Protein AF-A0A416PA68-F1 (afdb_monomer_lite)

pLDDT: mean 94.31, std 2.3, range [87.19, 97.25]

Secondary structure (DSSP, 8-state):
-EE-HHHHHHHHHTT--HHHHHHHHT--HHHHHHHHTT----HHHHHHHHHHHT--HHHH-EE--HHHHHHHHHHHHHHHHHHHHHHHHHHT-

Structure (mmCIF, N/CA/C/O backbone):
data_AF-A0A416PA68-F1
#
_entry.id   AF-A0A416PA68-F1
#
loop_
_atom_site.group_PDB
_atom_site.id
_atom_site.type_symbol
_atom_site.label_atom_id
_atom_site.label_alt_id
_atom_site.label_comp_id
_atom_site.label_asym_id
_atom_site.label_entity_id
_atom_site.label_seq_id
_atom_site.pdbx_PDB_ins_code
_atom_site.Cartn_x
_atom_site.Cartn_y
_atom_site.Cartn_z
_atom_site.occupancy
_atom_site.B_iso_or_equiv
_atom_site.auth_seq_id
_atom_site.auth_comp_id
_atom_site.auth_asym_id
_atom_site.auth_atom_id
_atom_site.pdbx_PDB_model_num
ATOM 1 N N . MET A 1 1 ? 2.864 -7.507 -11.850 1.00 92.62 1 MET A N 1
ATOM 2 C CA . MET A 1 1 ? 2.682 -7.944 -10.448 1.00 92.62 1 MET A CA 1
ATOM 3 C C . MET A 1 1 ? 1.412 -7.370 -9.821 1.00 92.62 1 MET A C 1
ATOM 5 O O . MET A 1 1 ? 0.853 -6.423 -10.356 1.00 92.62 1 MET A O 1
ATOM 9 N N . ILE A 1 2 ? 0.947 -7.944 -8.701 1.00 95.50 2 ILE A N 1
ATOM 10 C CA . ILE A 1 2 ? -0.179 -7.394 -7.923 1.00 95.50 2 ILE A CA 1
ATOM 11 C C . ILE A 1 2 ? 0.336 -6.332 -6.950 1.00 95.50 2 ILE A C 1
ATOM 13 O O . ILE A 1 2 ? 1.298 -6.582 -6.222 1.00 95.50 2 ILE A O 1
ATOM 17 N N . VAL A 1 3 ? -0.327 -5.180 -6.926 1.00 95.69 3 VAL A N 1
ATOM 18 C CA . VAL A 1 3 ? -0.060 -4.065 -6.012 1.00 95.69 3 VAL A CA 1
ATOM 19 C C . VAL A 1 3 ? -1.293 -3.735 -5.168 1.00 95.69 3 VAL A C 1
ATOM 21 O O . VAL A 1 3 ? -2.427 -4.037 -5.548 1.00 95.69 3 VAL A O 1
ATOM 24 N N . TYR A 1 4 ? -1.064 -3.116 -4.009 1.00 96.56 4 TYR A N 1
ATOM 25 C CA . TYR A 1 4 ? -2.089 -2.784 -3.011 1.00 96.56 4 TYR A CA 1
ATOM 26 C C . TYR A 1 4 ? -2.183 -1.279 -2.740 1.00 96.56 4 TYR A C 1
ATOM 28 O O . TYR A 1 4 ? -2.692 -0.860 -1.699 1.00 96.56 4 TYR A O 1
ATOM 36 N N . ASP A 1 5 ? -1.716 -0.445 -3.668 1.00 94.81 5 ASP A N 1
ATOM 37 C CA . ASP A 1 5 ? -1.815 1.012 -3.534 1.00 94.81 5 ASP A CA 1
ATOM 38 C C . ASP A 1 5 ? -3.284 1.456 -3.424 1.00 94.81 5 ASP A C 1
ATOM 40 O O . ASP A 1 5 ? -3.614 2.343 -2.634 1.00 94.81 5 ASP A O 1
ATOM 44 N N . LYS A 1 6 ? -4.197 0.752 -4.111 1.00 96.44 6 LYS A N 1
ATOM 45 C CA . LYS A 1 6 ? -5.649 0.939 -3.975 1.00 96.44 6 LYS A CA 1
ATOM 46 C C . LYS A 1 6 ? -6.157 0.691 -2.556 1.00 96.44 6 LYS A C 1
ATOM 48 O O . LYS A 1 6 ? -6.953 1.487 -2.068 1.00 96.44 6 LYS A O 1
ATOM 53 N N . LEU A 1 7 ? -5.667 -0.340 -1.861 1.00 96.50 7 LEU A N 1
ATOM 54 C CA . LEU A 1 7 ? -6.010 -0.578 -0.455 1.00 96.50 7 LEU A CA 1
ATOM 55 C C . LEU A 1 7 ? -5.588 0.605 0.422 1.00 96.50 7 LEU A C 1
ATOM 57 O O . LEU A 1 7 ? -6.376 1.080 1.235 1.00 96.50 7 LEU A O 1
ATOM 61 N N . ASN A 1 8 ? -4.363 1.106 0.245 1.00 95.06 8 ASN A N 1
ATOM 62 C CA . ASN A 1 8 ? -3.887 2.263 1.000 1.00 95.06 8 ASN A CA 1
ATOM 63 C C . ASN A 1 8 ? -4.748 3.509 0.724 1.00 95.06 8 ASN A C 1
ATOM 65 O O . ASN A 1 8 ? -5.178 4.179 1.661 1.00 95.06 8 ASN A O 1
ATOM 69 N N . ASN A 1 9 ? -5.062 3.776 -0.545 1.00 95.81 9 ASN A N 1
ATOM 70 C CA . ASN A 1 9 ? -5.910 4.901 -0.944 1.00 95.81 9 ASN A CA 1
ATOM 71 C C . ASN A 1 9 ? -7.334 4.770 -0.383 1.00 95.81 9 ASN A C 1
ATOM 73 O O . ASN A 1 9 ? -7.897 5.748 0.111 1.00 95.81 9 ASN A O 1
ATOM 77 N N . TYR A 1 10 ? -7.897 3.559 -0.397 1.00 96.69 10 TYR A N 1
ATOM 78 C CA . TYR A 1 10 ? -9.199 3.270 0.195 1.00 96.69 10 TYR A CA 1
ATOM 79 C C . TYR A 1 10 ? -9.211 3.594 1.690 1.00 96.69 10 TYR A C 1
ATOM 81 O O . TYR A 1 10 ? -10.065 4.359 2.139 1.00 96.69 10 TYR A O 1
ATOM 89 N N . LEU A 1 11 ? -8.235 3.083 2.449 1.00 95.62 11 LEU A N 1
ATOM 90 C CA . LEU A 1 11 ? -8.121 3.359 3.882 1.00 95.62 11 LEU A CA 1
ATOM 91 C C . LEU A 1 11 ? -8.021 4.868 4.145 1.00 95.62 11 LEU A C 1
ATOM 93 O O . LEU A 1 11 ? -8.799 5.399 4.936 1.00 95.62 11 LEU A O 1
ATOM 97 N N . GLN A 1 12 ? -7.154 5.577 3.417 1.00 95.75 12 GLN A N 1
ATOM 98 C CA . GLN A 1 12 ? -6.991 7.026 3.563 1.00 95.75 12 GLN A CA 1
ATOM 99 C C . GLN A 1 12 ? -8.282 7.798 3.262 1.00 95.75 12 GLN A C 1
ATOM 101 O O . GLN A 1 12 ? -8.640 8.698 4.021 1.00 95.75 12 GLN A O 1
ATOM 106 N N . SER A 1 13 ? -9.030 7.410 2.222 1.00 96.25 13 SER A N 1
ATOM 107 C CA . SER A 1 13 ? -10.324 8.027 1.884 1.00 96.25 13 SER A CA 1
ATOM 108 C C . SER A 1 13 ? -11.377 7.884 2.990 1.00 96.25 13 SER A C 1
ATOM 110 O O . SER A 1 13 ? -12.305 8.687 3.077 1.00 96.25 13 SER A O 1
ATOM 112 N N . LYS A 1 14 ? -11.229 6.872 3.852 1.00 94.88 14 LYS A N 1
ATOM 113 C CA . LYS A 1 14 ? -12.093 6.608 5.009 1.00 94.88 14 LYS A CA 1
ATOM 114 C C . LYS A 1 14 ? -11.505 7.130 6.323 1.00 94.88 14 LYS A C 1
ATOM 116 O O . LYS A 1 14 ? -12.085 6.890 7.376 1.00 94.88 14 LYS A O 1
ATOM 121 N N . GLY A 1 15 ? -10.365 7.826 6.279 1.00 95.62 15 GLY A N 1
ATOM 122 C CA . GLY A 1 15 ? -9.652 8.291 7.471 1.00 95.62 15 GLY A CA 1
ATOM 123 C C . GLY A 1 15 ? -9.021 7.163 8.295 1.00 95.62 15 GLY A C 1
ATOM 124 O O . GLY A 1 15 ? -8.697 7.369 9.462 1.00 95.62 15 GLY A O 1
ATOM 125 N N . LEU A 1 16 ? -8.851 5.981 7.701 1.00 95.06 16 LEU A N 1
ATOM 126 C CA . LEU A 1 16 ? -8.261 4.803 8.324 1.00 95.06 16 LEU A CA 1
ATOM 127 C C . LEU A 1 16 ? -6.785 4.666 7.951 1.00 95.06 16 LEU A C 1
ATOM 129 O O . LEU A 1 16 ? -6.325 5.084 6.886 1.00 95.06 16 LEU A O 1
ATOM 133 N N . LYS A 1 17 ? -6.039 4.007 8.828 1.00 94.44 17 LYS A N 1
ATOM 134 C CA . LYS A 1 17 ? -4.655 3.592 8.621 1.00 94.44 17 LYS A CA 1
ATOM 135 C C . LYS A 1 17 ? -4.572 2.069 8.608 1.00 94.44 17 LYS A C 1
ATOM 137 O O . LYS A 1 17 ? -5.442 1.361 9.107 1.00 94.44 17 LYS A O 1
ATOM 142 N N . PHE A 1 18 ? -3.454 1.545 8.114 1.00 93.19 18 PHE A N 1
ATOM 143 C CA . PHE A 1 18 ? -3.178 0.107 8.178 1.00 93.19 18 PHE A CA 1
ATOM 144 C C . PHE A 1 18 ? -3.198 -0.459 9.603 1.00 93.19 18 PHE A C 1
ATOM 146 O O . PHE A 1 18 ? -3.529 -1.627 9.773 1.00 93.19 18 PHE A O 1
ATOM 153 N N . ILE A 1 19 ? -2.871 0.347 10.620 1.00 93.56 19 ILE A N 1
ATOM 154 C CA . ILE A 1 19 ? -2.963 -0.083 12.021 1.00 93.56 19 ILE A CA 1
ATOM 155 C C . ILE A 1 19 ? -4.418 -0.304 12.457 1.00 93.56 19 ILE A C 1
ATOM 157 O O . ILE A 1 19 ? -4.691 -1.230 13.213 1.00 93.56 19 ILE A O 1
ATOM 161 N N . ASP A 1 20 ? -5.360 0.474 11.924 1.00 93.88 20 ASP A N 1
ATOM 162 C CA . ASP A 1 20 ? -6.786 0.313 12.218 1.00 93.88 20 ASP A CA 1
ATOM 163 C C . ASP A 1 20 ? -7.320 -0.961 11.562 1.00 93.88 20 ASP A C 1
ATOM 165 O O . ASP A 1 20 ? -8.036 -1.732 12.195 1.00 93.88 20 ASP A O 1
ATOM 169 N N . LEU A 1 21 ? -6.887 -1.240 10.325 1.00 92.50 21 LEU A N 1
ATOM 170 C CA . LEU A 1 21 ? -7.146 -2.520 9.665 1.00 92.50 21 LEU A CA 1
ATOM 171 C C . LEU A 1 21 ? -6.540 -3.680 10.469 1.00 92.50 21 LEU A C 1
ATOM 173 O O . LEU A 1 21 ? -7.213 -4.670 10.728 1.00 92.50 21 LEU A O 1
ATOM 177 N N . GLN A 1 22 ? -5.286 -3.549 10.908 1.00 93.75 22 GLN A N 1
ATOM 178 C CA . GLN A 1 22 ? -4.606 -4.567 11.708 1.00 93.75 22 GLN A CA 1
ATOM 179 C C . GLN A 1 22 ? -5.398 -4.911 12.973 1.00 93.75 22 GLN A C 1
ATOM 181 O O . GLN A 1 22 ? -5.623 -6.088 13.251 1.00 93.75 22 GLN A O 1
ATOM 186 N N . ASN A 1 23 ? -5.835 -3.888 13.707 1.00 93.62 23 ASN A N 1
ATOM 187 C CA . ASN A 1 23 ? -6.586 -4.044 14.947 1.00 93.62 23 ASN A CA 1
ATOM 188 C C . ASN A 1 23 ? -8.007 -4.573 14.699 1.00 93.62 23 ASN A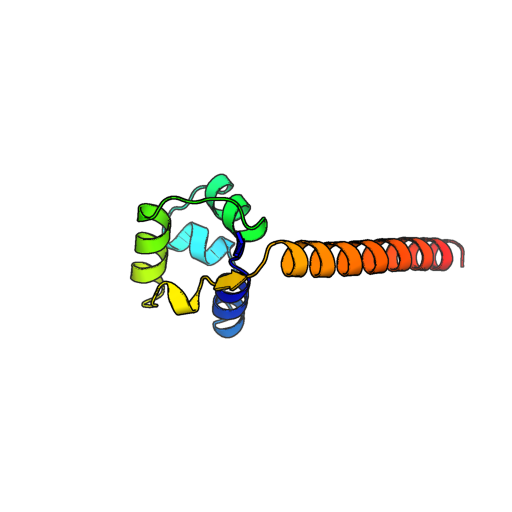 C 1
ATOM 190 O O . ASN A 1 23 ? -8.488 -5.384 15.483 1.00 93.62 23 ASN A O 1
ATOM 194 N N . GLY A 1 24 ? -8.656 -4.160 13.606 1.00 91.94 24 GLY A N 1
ATOM 195 C CA . GLY A 1 24 ? -10.030 -4.546 13.276 1.00 91.94 24 GLY A CA 1
ATOM 196 C C . GLY A 1 24 ? -10.205 -6.016 12.890 1.00 91.94 24 GLY A C 1
ATOM 197 O O . GLY A 1 24 ? -11.214 -6.621 13.240 1.00 91.94 24 GLY A O 1
ATOM 198 N N . ILE A 1 25 ? -9.214 -6.612 12.216 1.00 92.50 25 ILE A N 1
ATOM 199 C CA . ILE A 1 25 ? -9.258 -8.022 11.772 1.00 92.50 25 ILE A CA 1
ATOM 200 C C . ILE A 1 25 ? -8.188 -8.917 12.405 1.00 92.50 25 ILE A C 1
ATOM 202 O O . ILE A 1 25 ? -8.039 -10.079 12.020 1.00 92.50 25 ILE A O 1
ATOM 206 N N . GLY A 1 26 ? -7.431 -8.398 13.374 1.00 91.19 26 GLY A N 1
ATOM 207 C CA . GLY A 1 26 ? -6.405 -9.156 14.092 1.00 91.19 26 GLY A CA 1
ATOM 208 C C . GLY A 1 26 ? -5.270 -9.657 13.193 1.00 91.19 26 GLY A C 1
ATOM 209 O O . GLY A 1 26 ? -4.742 -10.750 13.411 1.00 91.19 26 GLY A O 1
ATOM 210 N N . LEU A 1 27 ? -4.904 -8.900 12.153 1.00 90.81 27 LEU A N 1
ATOM 211 C CA . LEU A 1 27 ? -3.775 -9.270 11.298 1.00 90.81 27 LEU A CA 1
ATOM 212 C C . LEU A 1 27 ? -2.451 -9.097 12.040 1.00 90.81 27 LEU A C 1
ATOM 214 O O . LEU A 1 27 ? -2.276 -8.191 12.849 1.00 90.81 27 LEU A O 1
ATOM 218 N N . SER A 1 28 ? -1.472 -9.945 11.725 1.00 91.50 28 SER A N 1
ATOM 219 C CA . SER A 1 28 ? -0.124 -9.737 12.244 1.00 91.50 28 SER A CA 1
ATOM 220 C C . SER A 1 28 ? 0.557 -8.562 11.524 1.00 91.50 28 SER A C 1
ATOM 222 O O . SER A 1 28 ? 0.312 -8.345 10.330 1.00 91.50 28 SER A O 1
ATOM 224 N N . PRO A 1 29 ? 1.486 -7.851 12.189 1.00 92.44 29 PRO A N 1
ATOM 225 C CA . PRO A 1 29 ? 2.282 -6.800 11.551 1.00 92.44 29 PRO A CA 1
ATOM 226 C C . PRO A 1 29 ? 3.005 -7.282 10.285 1.00 92.44 29 PRO A C 1
ATOM 228 O O . PRO A 1 29 ? 3.156 -6.542 9.316 1.00 92.44 29 PRO A O 1
ATOM 231 N N . THR A 1 30 ? 3.401 -8.559 10.251 1.00 93.62 30 THR A N 1
ATOM 232 C CA . THR A 1 30 ? 4.037 -9.195 9.090 1.00 93.62 30 THR A CA 1
ATOM 233 C C . THR A 1 30 ? 3.127 -9.212 7.867 1.00 93.62 30 THR A C 1
ATOM 235 O O . THR A 1 30 ? 3.602 -9.032 6.747 1.00 93.62 30 THR A O 1
ATOM 238 N N . ILE A 1 31 ? 1.825 -9.434 8.056 1.00 92.62 31 ILE A N 1
ATOM 239 C CA . ILE A 1 31 ? 0.858 -9.412 6.960 1.00 92.62 31 ILE A CA 1
ATOM 240 C C . ILE A 1 31 ? 0.657 -7.978 6.459 1.00 92.62 31 ILE A C 1
ATOM 242 O O . ILE A 1 31 ? 0.704 -7.751 5.253 1.00 92.62 31 ILE A O 1
ATOM 246 N N . ILE A 1 32 ? 0.544 -7.001 7.360 1.00 93.94 32 ILE A N 1
ATOM 247 C CA . ILE A 1 32 ? 0.463 -5.580 6.989 1.00 93.94 32 ILE A CA 1
ATOM 248 C C . ILE A 1 32 ? 1.684 -5.144 6.169 1.00 93.94 32 ILE A C 1
ATOM 250 O O . ILE A 1 32 ? 1.542 -4.530 5.111 1.00 93.94 32 ILE A O 1
ATOM 254 N N . ALA A 1 33 ? 2.884 -5.544 6.592 1.00 94.38 33 ALA A N 1
ATOM 255 C CA . ALA A 1 33 ? 4.118 -5.239 5.877 1.00 94.38 33 ALA A CA 1
ATOM 256 C C . ALA A 1 33 ? 4.157 -5.833 4.457 1.00 94.38 33 ALA A C 1
ATOM 258 O O . ALA A 1 33 ? 4.845 -5.291 3.591 1.00 94.38 33 ALA A O 1
ATOM 259 N N . LYS A 1 34 ? 3.437 -6.934 4.190 1.00 94.69 34 LYS A N 1
ATOM 260 C CA . LYS A 1 34 ? 3.318 -7.484 2.832 1.00 94.69 34 LYS A CA 1
ATOM 261 C C . LYS A 1 34 ? 2.505 -6.566 1.927 1.00 94.69 34 LYS A C 1
ATOM 263 O O . LYS A 1 34 ? 2.941 -6.328 0.805 1.00 94.69 34 LYS A O 1
ATOM 268 N N . PHE A 1 35 ? 1.395 -6.020 2.421 1.00 94.50 35 PHE A N 1
ATOM 269 C CA . PHE A 1 35 ? 0.570 -5.075 1.666 1.00 94.50 35 PHE A CA 1
ATOM 270 C C . PHE A 1 35 ? 1.339 -3.799 1.333 1.00 94.50 35 PHE A C 1
ATOM 272 O O . PHE A 1 35 ? 1.392 -3.397 0.179 1.00 94.50 35 PHE A O 1
ATOM 279 N N . GLN A 1 36 ? 2.046 -3.234 2.313 1.00 92.44 36 GLN A N 1
ATOM 280 C CA . GLN A 1 36 ? 2.857 -2.025 2.122 1.00 92.44 36 GLN A CA 1
ATOM 281 C C . GLN A 1 36 ? 4.022 -2.203 1.135 1.00 92.44 36 GLN A C 1
ATOM 283 O O . GLN A 1 36 ? 4.538 -1.223 0.608 1.00 92.44 36 GLN A O 1
ATOM 288 N N . LYS A 1 37 ? 4.479 -3.442 0.923 1.00 92.31 37 LYS A N 1
ATOM 289 C CA . LYS A 1 37 ? 5.622 -3.775 0.059 1.00 92.31 37 LYS A CA 1
ATOM 290 C C . LYS A 1 37 ? 5.215 -4.523 -1.211 1.00 92.31 37 LYS A C 1
ATOM 292 O O . LYS A 1 37 ? 6.087 -5.101 -1.855 1.00 92.31 37 LYS A O 1
ATOM 297 N N . ASN A 1 38 ? 3.920 -4.578 -1.532 1.00 93.88 38 ASN A N 1
ATOM 298 C CA . ASN A 1 38 ? 3.395 -5.294 -2.699 1.00 93.88 38 ASN A CA 1
ATOM 299 C C . ASN A 1 38 ? 3.890 -6.752 -2.795 1.00 93.88 38 ASN A C 1
ATOM 301 O O . ASN A 1 38 ? 4.275 -7.248 -3.850 1.00 93.88 38 ASN A O 1
ATOM 305 N N . ARG A 1 39 ? 3.914 -7.450 -1.652 1.00 93.31 39 ARG A N 1
ATOM 306 C CA . ARG A 1 39 ? 4.327 -8.858 -1.542 1.00 93.31 39 ARG A CA 1
ATOM 307 C C . ARG A 1 39 ? 3.116 -9.782 -1.626 1.00 93.31 39 ARG A C 1
ATOM 309 O O . ARG A 1 39 ? 2.007 -9.425 -1.235 1.00 93.31 39 ARG A O 1
ATOM 316 N N . ASN A 1 40 ? 3.355 -11.023 -2.039 1.00 90.00 40 ASN A N 1
ATOM 317 C CA . ASN A 1 40 ? 2.313 -12.040 -2.128 1.00 90.00 40 ASN A CA 1
ATOM 318 C C . ASN A 1 40 ? 1.657 -12.293 -0.760 1.00 90.00 40 ASN A C 1
ATOM 320 O O . ASN A 1 40 ? 2.332 -12.572 0.242 1.00 90.00 40 ASN A O 1
ATOM 324 N N . CYS A 1 41 ? 0.329 -12.253 -0.745 1.00 91.19 41 CYS A N 1
ATOM 325 C CA . CYS A 1 41 ? -0.506 -12.689 0.364 1.00 91.19 41 CYS A CA 1
ATOM 326 C C . CYS A 1 41 ? -1.422 -13.831 -0.100 1.00 91.19 41 CYS A C 1
ATOM 328 O O . CYS A 1 41 ? -1.541 -14.091 -1.297 1.00 91.19 41 CYS A O 1
ATOM 330 N N . ASN A 1 42 ? -2.007 -14.562 0.849 1.00 92.62 42 ASN A N 1
ATOM 331 C CA . ASN A 1 42 ? -2.962 -15.614 0.517 1.00 92.62 42 ASN A CA 1
ATOM 332 C C . ASN A 1 42 ? -4.369 -15.027 0.334 1.00 92.62 42 ASN A C 1
ATOM 334 O O . ASN A 1 42 ? -4.691 -13.955 0.852 1.00 92.62 42 ASN A O 1
ATOM 338 N N . THR A 1 43 ? -5.209 -15.760 -0.388 1.00 94.88 43 THR A N 1
ATOM 339 C CA . THR A 1 43 ? -6.597 -15.375 -0.661 1.00 94.88 43 THR A CA 1
ATOM 340 C C . THR A 1 43 ? -7.430 -15.254 0.610 1.00 94.88 43 THR A C 1
ATOM 342 O O . THR A 1 43 ? -8.275 -14.373 0.678 1.00 94.88 43 THR A O 1
ATOM 345 N N . ASP A 1 44 ? -7.147 -16.042 1.649 1.00 94.81 44 ASP A N 1
ATOM 346 C CA . ASP A 1 44 ? -7.855 -15.951 2.934 1.00 94.81 44 ASP A CA 1
ATOM 347 C C . ASP A 1 44 ? -7.659 -14.589 3.609 1.00 94.81 44 ASP A C 1
ATOM 349 O O . ASP A 1 44 ? -8.589 -14.038 4.195 1.00 94.81 44 ASP A O 1
ATOM 353 N N . THR A 1 45 ? -6.453 -14.018 3.523 1.00 94.56 45 THR A N 1
ATOM 354 C CA . THR A 1 45 ? -6.186 -12.674 4.055 1.00 94.56 45 THR A CA 1
ATOM 355 C C . THR A 1 45 ? -6.953 -11.625 3.257 1.00 94.56 45 THR A C 1
ATOM 357 O O . THR A 1 45 ? -7.536 -10.722 3.852 1.00 94.56 45 THR A O 1
ATOM 360 N N . ILE A 1 46 ? 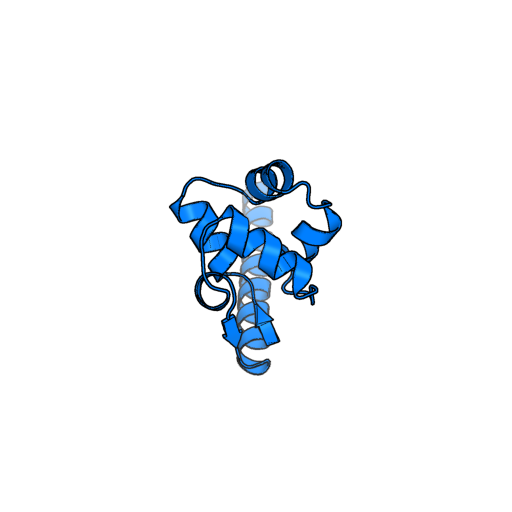-6.980 -11.754 1.927 1.00 95.94 46 ILE A N 1
ATOM 361 C CA . ILE A 1 46 ? -7.766 -10.863 1.066 1.00 95.94 46 ILE A CA 1
ATOM 362 C C . ILE A 1 46 ? -9.248 -10.956 1.412 1.00 95.94 46 ILE A C 1
ATOM 364 O O . ILE A 1 46 ? -9.874 -9.922 1.614 1.00 95.94 46 ILE A O 1
ATOM 368 N N . ASN A 1 47 ? -9.786 -12.168 1.567 1.00 96.50 47 ASN A N 1
ATOM 369 C CA . ASN A 1 47 ? -11.184 -12.375 1.927 1.00 96.50 47 ASN A CA 1
ATOM 370 C C . ASN A 1 47 ? -11.536 -11.688 3.254 1.00 96.50 47 ASN A C 1
ATOM 372 O O . ASN A 1 47 ? -12.504 -10.942 3.306 1.00 96.50 47 ASN A O 1
ATOM 376 N N . LYS A 1 48 ? -10.703 -11.837 4.294 1.00 95.81 48 LYS A N 1
ATOM 377 C CA . LYS A 1 48 ? -10.914 -11.154 5.585 1.00 95.81 48 LYS A CA 1
ATOM 378 C C . LYS A 1 48 ? -10.951 -9.631 5.456 1.00 95.81 48 LYS A C 1
ATOM 380 O O . LYS A 1 48 ? -11.742 -8.973 6.125 1.00 95.81 48 LYS A O 1
ATOM 385 N N . ILE A 1 49 ? -10.088 -9.062 4.615 1.00 95.62 49 ILE A N 1
ATOM 386 C CA . ILE A 1 49 ? -10.074 -7.617 4.357 1.00 95.62 49 ILE A CA 1
ATOM 387 C C . ILE A 1 49 ? -11.341 -7.202 3.603 1.00 95.62 49 ILE A C 1
ATOM 389 O O . ILE A 1 49 ? -11.967 -6.216 3.979 1.00 95.62 49 ILE A O 1
ATOM 393 N N . CYS A 1 50 ? -11.733 -7.961 2.578 1.00 96.94 50 CYS A N 1
ATOM 394 C CA . CYS A 1 50 ? -12.959 -7.737 1.816 1.00 96.94 50 CYS A CA 1
ATOM 395 C C . CYS A 1 50 ? -14.210 -7.796 2.701 1.00 96.94 50 CYS A C 1
ATOM 397 O O . CYS A 1 50 ? -15.053 -6.908 2.608 1.00 96.94 50 CYS A O 1
ATOM 399 N N . GLU A 1 51 ? -14.308 -8.787 3.590 1.00 97.12 51 GLU A N 1
ATOM 400 C CA . GLU A 1 51 ? -15.409 -8.933 4.549 1.00 97.12 51 GLU A CA 1
ATOM 401 C C . GLU A 1 51 ? -15.473 -7.758 5.524 1.00 97.12 51 GLU A C 1
ATOM 403 O O . GLU A 1 51 ? -16.545 -7.206 5.748 1.00 97.12 51 GLU A O 1
ATOM 408 N N . TYR A 1 52 ? -14.329 -7.343 6.071 1.00 96.25 52 TYR A N 1
ATOM 409 C CA . TYR A 1 52 ? -14.271 -6.261 7.052 1.00 96.25 52 TYR A CA 1
ATOM 410 C C . TYR A 1 52 ? -14.543 -4.881 6.453 1.00 96.25 52 TYR A C 1
ATOM 412 O O . TYR A 1 52 ? -15.216 -4.054 7.063 1.00 96.25 52 TYR A O 1
ATOM 420 N N . LEU A 1 53 ? -14.006 -4.611 5.262 1.00 95.75 53 LEU A N 1
ATOM 421 C CA . LEU A 1 53 ? -14.169 -3.322 4.590 1.00 95.75 53 LEU A CA 1
ATOM 422 C C . LEU A 1 53 ? -15.431 -3.255 3.719 1.00 95.75 53 LEU A C 1
ATOM 424 O O . LEU A 1 53 ? -15.761 -2.166 3.251 1.00 95.75 53 LEU A O 1
ATOM 428 N 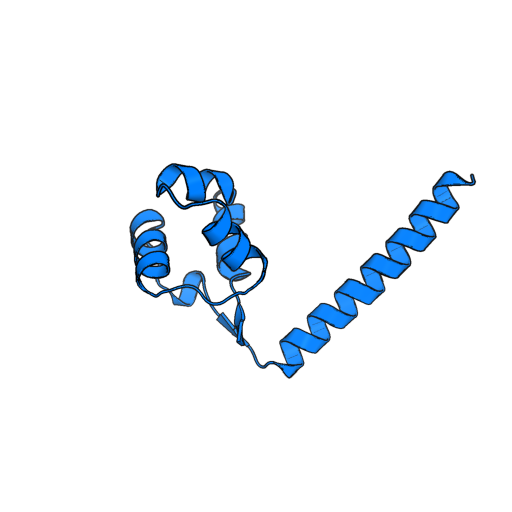N . HIS A 1 54 ? -16.112 -4.388 3.514 1.00 96.31 54 HIS A N 1
ATOM 429 C CA . HIS A 1 54 ? -17.235 -4.567 2.590 1.00 96.31 54 HIS A CA 1
ATOM 430 C C . HIS A 1 54 ? -16.911 -4.128 1.154 1.00 96.31 54 HIS A C 1
ATOM 432 O O . HIS A 1 54 ? -17.655 -3.369 0.537 1.00 96.31 54 HIS A O 1
ATOM 438 N N . VAL A 1 55 ? -15.788 -4.622 0.628 1.00 96.75 55 VAL A N 1
ATOM 439 C CA . VAL A 1 55 ? -15.261 -4.275 -0.705 1.00 96.75 55 VAL A CA 1
ATOM 440 C C . VAL A 1 55 ? -14.925 -5.511 -1.527 1.00 96.75 55 VAL A C 1
ATOM 442 O O . VAL A 1 55 ? -14.627 -6.579 -0.992 1.00 96.75 55 VAL A O 1
ATOM 445 N N . GLN A 1 56 ? -14.904 -5.348 -2.844 1.00 97.25 56 GLN A N 1
ATOM 446 C CA . GLN A 1 56 ? -14.415 -6.351 -3.778 1.00 97.25 56 GLN A CA 1
ATOM 447 C C . GLN A 1 56 ? -12.882 -6.334 -3.886 1.00 97.25 56 GLN A C 1
ATOM 449 O O . GLN A 1 56 ? -12.254 -5.281 -3.750 1.00 97.25 56 GLN A O 1
ATOM 454 N N . PRO A 1 57 ? -12.251 -7.474 -4.228 1.00 96.56 57 PRO A N 1
ATOM 455 C CA . PRO A 1 57 ? -10.813 -7.553 -4.490 1.00 96.56 57 PRO A CA 1
ATOM 456 C C . PRO A 1 57 ? -10.298 -6.495 -5.479 1.00 96.56 57 PRO A C 1
ATOM 458 O O . PRO A 1 57 ? -9.236 -5.920 -5.264 1.00 96.56 57 PRO A O 1
ATOM 461 N N . SER A 1 58 ? -11.063 -6.192 -6.532 1.00 96.31 58 SER A N 1
ATOM 462 C CA . SER A 1 58 ? -10.707 -5.195 -7.555 1.00 96.31 58 SER A CA 1
ATOM 463 C C . SER A 1 58 ? -10.665 -3.753 -7.042 1.00 96.31 58 SER A C 1
ATOM 465 O O . SER A 1 58 ? -10.075 -2.889 -7.688 1.00 96.31 58 SER A O 1
ATOM 467 N N . GLU A 1 59 ? -11.305 -3.473 -5.905 1.00 97.12 59 GLU A N 1
ATOM 468 C CA . GLU A 1 59 ? -11.323 -2.142 -5.291 1.00 97.12 59 GLU A CA 1
ATOM 469 C C . GLU A 1 59 ? -10.082 -1.886 -4.429 1.00 97.12 59 GLU A C 1
ATOM 471 O O . GLU A 1 59 ? -9.747 -0.735 -4.164 1.00 97.12 59 GLU A O 1
ATOM 476 N N . ILE A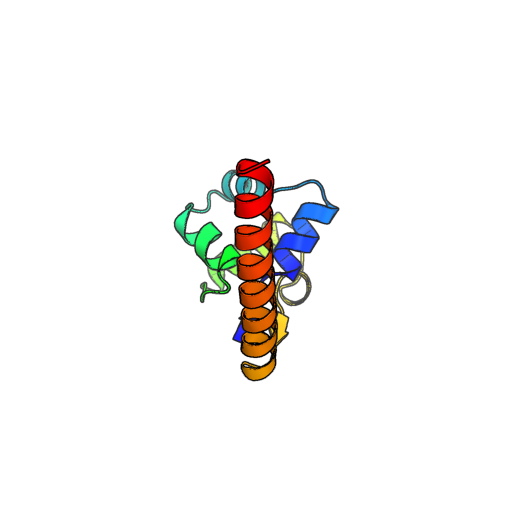 1 60 ? -9.378 -2.943 -4.011 1.00 96.44 60 ILE A N 1
ATOM 477 C CA . ILE A 1 60 ? -8.224 -2.860 -3.101 1.00 96.44 60 ILE A CA 1
ATOM 478 C C . ILE A 1 60 ? -6.926 -3.419 -3.695 1.00 96.44 60 ILE A C 1
ATOM 480 O O . ILE A 1 60 ? -5.846 -3.152 -3.166 1.00 96.44 60 ILE A O 1
ATOM 484 N N . MET A 1 61 ? -7.015 -4.169 -4.793 1.00 96.31 61 MET A N 1
ATOM 485 C CA . MET A 1 61 ? -5.881 -4.734 -5.516 1.00 96.31 61 MET A CA 1
ATOM 486 C C . MET A 1 61 ? -5.915 -4.341 -6.983 1.00 96.31 61 MET A C 1
ATOM 488 O O . MET A 1 61 ? -6.972 -4.159 -7.588 1.00 96.31 61 MET A O 1
ATOM 492 N N . GLU A 1 62 ? -4.733 -4.284 -7.574 1.00 96.31 62 GLU A N 1
ATOM 493 C CA . GLU A 1 62 ? -4.565 -4.051 -8.996 1.00 96.31 62 GLU A CA 1
ATOM 494 C C . GLU A 1 62 ? -3.413 -4.886 -9.532 1.00 96.31 62 GLU A C 1
ATOM 496 O O . GLU A 1 62 ? -2.418 -5.113 -8.845 1.00 96.31 62 GLU A O 1
ATOM 501 N N . TRP A 1 63 ? -3.559 -5.358 -10.765 1.00 96.50 63 TRP A N 1
ATOM 502 C CA . TRP A 1 63 ? -2.440 -5.899 -11.513 1.00 96.50 63 TRP A CA 1
ATOM 503 C C . TRP A 1 63 ? -1.854 -4.797 -12.387 1.00 96.50 63 TRP A C 1
ATOM 505 O O . TRP A 1 63 ? -2.597 -4.146 -13.119 1.00 96.50 63 TRP A O 1
ATOM 515 N N . ILE A 1 64 ? -0.532 -4.644 -12.345 1.00 95.19 64 ILE A N 1
ATOM 516 C CA . ILE A 1 64 ? 0.215 -3.783 -13.266 1.00 95.19 64 ILE A CA 1
ATOM 517 C C . ILE A 1 64 ? 1.377 -4.561 -13.902 1.00 95.19 64 ILE A C 1
ATOM 519 O O . ILE A 1 64 ? 1.890 -5.496 -13.274 1.00 95.19 64 ILE A O 1
ATOM 523 N N . PRO A 1 65 ? 1.826 -4.212 -15.119 1.00 97.12 65 PRO A N 1
ATOM 524 C CA . PRO A 1 65 ? 3.034 -4.774 -15.718 1.00 97.12 65 PRO A CA 1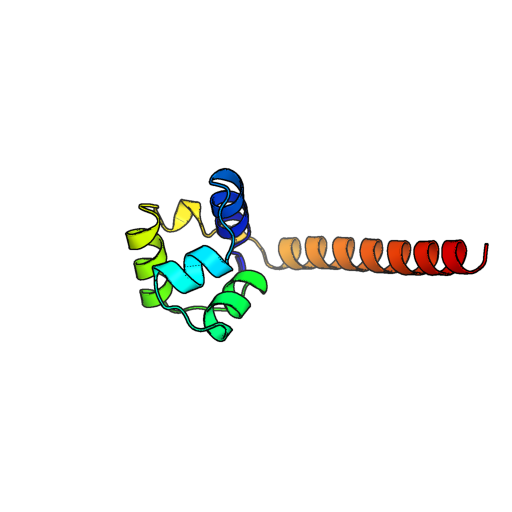
ATOM 525 C C . PRO A 1 65 ? 4.280 -4.555 -14.847 1.00 97.12 65 PRO A C 1
ATOM 527 O O . PRO A 1 65 ? 4.432 -3.521 -14.198 1.00 97.12 65 PRO A O 1
ATOM 530 N N . ASP A 1 66 ? 5.209 -5.514 -14.855 1.00 94.00 66 ASP A N 1
ATOM 531 C CA . ASP A 1 66 ? 6.433 -5.415 -14.044 1.00 94.00 66 ASP A CA 1
ATOM 532 C C . ASP A 1 66 ? 7.346 -4.266 -14.508 1.00 94.00 66 ASP A C 1
ATOM 534 O O . ASP A 1 66 ? 8.000 -3.629 -13.685 1.00 94.00 66 ASP A O 1
ATOM 538 N N . GLU A 1 67 ? 7.344 -3.948 -15.807 1.00 94.62 67 GLU A N 1
ATOM 539 C CA . GLU A 1 67 ? 8.057 -2.791 -16.369 1.00 94.62 67 GLU A CA 1
ATOM 540 C C . GLU A 1 67 ? 7.533 -1.465 -15.804 1.00 94.62 67 GLU A C 1
ATOM 542 O O . GLU A 1 67 ? 8.315 -0.583 -15.448 1.00 94.62 67 GLU A O 1
ATOM 547 N N . GLU A 1 68 ? 6.210 -1.340 -15.668 1.00 93.56 68 GLU A N 1
ATOM 548 C CA . GLU A 1 68 ? 5.564 -0.153 -15.106 1.00 93.56 68 GLU A CA 1
ATOM 549 C C . GLU A 1 68 ? 5.890 -0.006 -13.616 1.00 93.56 68 GLU A C 1
ATOM 551 O O . GLU A 1 68 ? 6.284 1.073 -13.168 1.00 93.56 68 GLU A O 1
ATOM 556 N N . TYR A 1 69 ? 5.836 -1.111 -12.865 1.00 91.81 69 TYR A N 1
ATOM 557 C CA . TYR A 1 69 ? 6.247 -1.124 -11.461 1.00 91.81 69 TYR A CA 1
ATOM 558 C C . TYR A 1 69 ? 7.719 -0.722 -11.285 1.00 91.81 69 TYR A C 1
ATOM 560 O O . TYR A 1 69 ? 8.051 0.108 -10.435 1.00 91.81 69 TYR A O 1
ATOM 568 N N . ALA A 1 70 ? 8.613 -1.294 -12.097 1.00 91.94 70 ALA A N 1
ATOM 569 C CA . ALA A 1 70 ? 10.041 -1.006 -12.042 1.00 91.94 70 ALA A CA 1
ATOM 570 C C . ALA A 1 70 ? 10.331 0.469 -12.351 1.00 91.94 70 ALA A C 1
ATOM 572 O O . ALA A 1 70 ? 11.111 1.105 -11.635 1.00 91.94 70 ALA A O 1
ATOM 573 N N . LYS A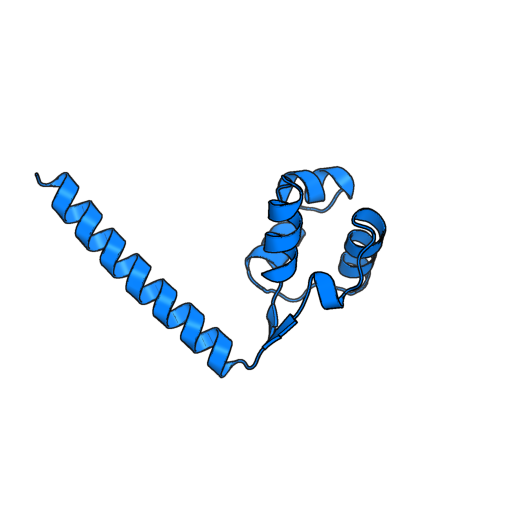 1 71 ? 9.664 1.027 -13.369 1.00 92.44 71 LYS A N 1
ATOM 574 C CA . LYS A 1 71 ? 9.776 2.440 -13.733 1.00 92.44 71 LYS A CA 1
ATOM 575 C C . LYS A 1 71 ? 9.350 3.344 -12.576 1.00 92.44 71 LYS A C 1
ATOM 577 O O . LYS A 1 71 ? 10.158 4.162 -12.134 1.00 92.44 71 LYS A O 1
ATOM 582 N N . ALA A 1 72 ? 8.155 3.138 -12.022 1.00 87.56 72 ALA A N 1
ATOM 583 C CA . ALA A 1 72 ? 7.643 3.940 -10.910 1.00 87.56 72 ALA A CA 1
ATOM 584 C C . ALA A 1 72 ? 8.568 3.886 -9.679 1.00 87.56 72 ALA A C 1
ATOM 586 O O . ALA A 1 72 ? 8.856 4.907 -9.051 1.00 87.56 72 ALA A O 1
ATOM 587 N N . ASN A 1 73 ? 9.098 2.703 -9.355 1.00 88.19 73 ASN A N 1
ATOM 588 C CA . ASN A 1 73 ? 10.033 2.549 -8.243 1.00 88.19 73 ASN A CA 1
ATOM 589 C C . ASN A 1 73 ? 11.383 3.245 -8.509 1.00 88.19 73 ASN A C 1
ATOM 591 O O . ASN A 1 73 ? 11.961 3.824 -7.591 1.00 88.19 73 ASN A O 1
ATOM 595 N N . SER A 1 74 ? 11.881 3.223 -9.750 1.00 90.06 74 SER A N 1
ATOM 596 C CA . SER A 1 74 ? 13.124 3.916 -10.121 1.00 90.06 74 SER A CA 1
ATOM 597 C C . SER A 1 74 ? 12.998 5.440 -10.031 1.00 90.06 74 SER A C 1
ATOM 599 O O . SER A 1 74 ? 13.892 6.098 -9.498 1.00 90.06 74 SER A O 1
ATOM 601 N N . GLU A 1 75 ? 11.863 5.994 -10.465 1.00 91.50 75 GLU A N 1
ATOM 602 C CA . GLU A 1 75 ? 11.562 7.425 -10.369 1.00 91.50 75 GLU A CA 1
ATOM 603 C C . GLU A 1 75 ? 11.474 7.861 -8.903 1.00 91.50 75 GLU A C 1
ATOM 605 O O . GLU A 1 75 ? 12.092 8.850 -8.507 1.00 91.50 75 GLU A O 1
ATOM 610 N N . LYS A 1 76 ? 10.788 7.070 -8.068 1.00 89.88 76 LYS A N 1
ATOM 611 C CA . LYS A 1 76 ? 10.707 7.308 -6.624 1.00 89.88 76 LYS A CA 1
ATOM 612 C C . LYS A 1 76 ? 12.090 7.328 -5.964 1.00 89.88 76 LYS A C 1
ATOM 614 O O . LYS A 1 76 ? 12.386 8.257 -5.219 1.00 89.88 76 LYS A O 1
ATOM 619 N N . LEU A 1 77 ? 12.946 6.349 -6.265 1.00 90.62 77 LEU A N 1
ATOM 620 C CA . LEU A 1 77 ? 14.312 6.283 -5.728 1.00 90.62 77 LEU A CA 1
ATOM 621 C C . LEU A 1 77 ? 15.162 7.490 -6.149 1.00 90.62 77 LEU A C 1
ATOM 623 O O . LEU A 1 77 ? 15.915 8.027 -5.337 1.00 90.62 77 LEU A O 1
ATOM 627 N N . ALA A 1 78 ? 15.028 7.942 -7.399 1.00 94.38 78 ALA A N 1
ATOM 628 C CA . ALA A 1 78 ? 15.730 9.127 -7.884 1.00 94.38 78 ALA A CA 1
ATOM 629 C C . ALA A 1 78 ? 15.289 10.398 -7.135 1.00 94.38 78 ALA A C 1
ATOM 631 O O . ALA A 1 78 ? 16.133 11.206 -6.745 1.00 94.38 78 ALA A O 1
ATOM 632 N N . ILE A 1 79 ? 13.985 10.553 -6.884 1.00 94.62 79 ILE A N 1
ATOM 633 C CA . ILE A 1 79 ? 13.435 11.674 -6.109 1.00 94.62 79 ILE A CA 1
ATOM 634 C C . ILE A 1 79 ? 13.920 11.620 -4.654 1.00 94.62 79 ILE A C 1
ATOM 636 O O . ILE A 1 79 ? 14.360 12.634 -4.116 1.00 94.62 79 ILE A O 1
ATOM 640 N N . GLU A 1 80 ? 13.891 10.449 -4.014 1.00 93.19 80 GLU A N 1
ATOM 641 C CA . GLU A 1 80 ? 14.370 10.275 -2.636 1.00 93.19 80 GLU A CA 1
ATOM 642 C C . GLU A 1 80 ? 15.859 10.633 -2.495 1.00 93.19 80 GLU A C 1
ATOM 644 O O . GLU A 1 80 ? 16.241 11.308 -1.535 1.00 93.19 80 GLU A O 1
ATOM 649 N N . ALA A 1 81 ? 16.692 10.266 -3.475 1.00 95.06 81 ALA A N 1
ATOM 650 C CA . ALA A 1 81 ? 18.102 10.651 -3.510 1.00 95.06 81 ALA A CA 1
ATOM 651 C C . ALA A 1 81 ? 18.290 12.176 -3.625 1.00 95.06 81 ALA A C 1
ATOM 653 O O . ALA A 1 81 ? 19.092 12.755 -2.889 1.00 95.06 81 ALA A O 1
ATOM 654 N N . GLN A 1 82 ? 17.515 12.839 -4.492 1.00 96.81 82 GLN A N 1
ATOM 655 C CA . GLN A 1 82 ? 17.542 14.302 -4.627 1.00 96.81 82 GLN A CA 1
ATOM 656 C C . GLN A 1 82 ? 17.100 15.005 -3.336 1.00 96.81 82 GLN A C 1
ATOM 658 O O . GLN A 1 82 ? 17.736 15.968 -2.904 1.00 96.81 82 GLN A O 1
ATOM 663 N N . ILE A 1 83 ? 16.042 14.513 -2.681 1.00 96.50 83 ILE A N 1
ATOM 664 C CA . ILE A 1 83 ? 15.574 15.049 -1.396 1.00 96.50 83 ILE A CA 1
ATOM 665 C C . ILE A 1 83 ? 16.670 14.920 -0.335 1.00 96.50 83 ILE A C 1
ATOM 667 O O . ILE A 1 83 ? 16.921 15.881 0.391 1.00 96.50 83 ILE A O 1
ATOM 671 N N . ALA A 1 84 ? 17.346 13.772 -0.252 1.00 96.38 84 ALA A N 1
ATOM 672 C CA . ALA A 1 84 ? 18.419 13.558 0.716 1.00 96.38 84 ALA A CA 1
ATOM 673 C C . ALA A 1 84 ? 19.585 14.546 0.525 1.00 96.38 84 ALA A C 1
ATOM 675 O O . ALA A 1 84 ? 20.086 15.105 1.504 1.00 96.38 84 ALA A O 1
ATOM 676 N N . GLU A 1 85 ? 19.981 14.818 -0.722 1.00 96.75 85 GLU A N 1
ATOM 677 C CA . GLU A 1 85 ? 21.018 15.807 -1.032 1.00 96.75 85 GLU A CA 1
ATOM 678 C C . GLU A 1 85 ? 20.598 17.228 -0.617 1.00 96.75 85 GLU A C 1
ATOM 680 O O . GLU A 1 85 ? 21.370 17.956 0.012 1.00 96.75 85 GLU A O 1
ATOM 685 N N . LEU A 1 86 ? 19.358 17.621 -0.924 1.00 97.25 86 LEU A N 1
ATOM 686 C CA . LEU A 1 86 ? 18.818 18.933 -0.556 1.00 97.25 86 LEU A CA 1
ATOM 687 C C . LEU A 1 86 ? 18.704 19.107 0.964 1.00 97.25 86 LEU A C 1
ATOM 689 O O . LEU A 1 86 ? 19.067 20.158 1.490 1.00 97.25 86 LEU A O 1
ATOM 693 N N . GLN A 1 87 ? 18.258 18.074 1.681 1.00 96.25 87 GLN A N 1
ATOM 694 C CA . GLN A 1 87 ? 18.204 18.064 3.146 1.00 96.25 87 GLN A CA 1
ATOM 695 C C . GLN A 1 87 ? 19.604 18.211 3.762 1.00 96.25 87 GLN A C 1
ATOM 697 O O . GLN A 1 87 ? 19.780 18.952 4.730 1.00 96.25 87 GLN A O 1
ATOM 702 N N . ALA A 1 88 ? 20.623 17.568 3.180 1.00 96.69 88 ALA A N 1
ATOM 703 C CA . ALA A 1 88 ? 22.008 17.725 3.619 1.00 96.69 88 ALA A CA 1
ATOM 704 C C . ALA A 1 88 ? 22.535 19.151 3.382 1.00 96.69 88 ALA A C 1
ATOM 706 O O . ALA A 1 88 ? 23.190 19.710 4.260 1.00 96.69 88 ALA A O 1
ATOM 707 N N . LYS A 1 89 ? 22.215 19.765 2.233 1.00 95.75 89 LYS A N 1
ATOM 708 C CA . LYS A 1 89 ? 22.555 21.169 1.939 1.00 95.75 89 LYS A CA 1
ATOM 709 C C . LYS A 1 89 ? 21.903 22.137 2.929 1.00 95.75 89 LYS A C 1
ATOM 711 O O . LYS A 1 89 ? 22.594 23.010 3.439 1.00 95.75 89 LYS A O 1
ATOM 716 N N . LEU A 1 90 ? 20.618 21.949 3.243 1.00 95.31 90 LEU A N 1
ATOM 717 C CA . LEU A 1 90 ? 19.892 22.768 4.224 1.00 95.31 90 LEU A CA 1
ATOM 718 C C . LEU A 1 90 ? 20.478 22.680 5.635 1.00 95.31 90 LEU A C 1
ATOM 720 O O . LEU A 1 90 ? 20.476 23.672 6.346 1.00 95.31 90 LEU A O 1
ATOM 724 N N . LYS A 1 91 ? 20.986 21.515 6.045 1.00 95.50 91 LYS A N 1
ATOM 725 C CA . LYS A 1 91 ? 21.605 21.338 7.368 1.00 95.50 91 LYS A CA 1
ATOM 726 C C . LYS A 1 91 ? 22.958 22.055 7.510 1.00 95.50 91 LYS A C 1
ATOM 728 O O . LYS A 1 91 ? 23.410 22.271 8.629 1.00 95.50 91 LYS A O 1
ATOM 733 N N . ASN A 1 92 ? 23.612 22.366 6.389 1.00 90.81 92 ASN A N 1
ATOM 734 C CA . ASN A 1 92 ? 24.895 23.075 6.346 1.00 90.81 92 ASN A CA 1
ATOM 735 C C . ASN A 1 92 ? 24.739 24.601 6.174 1.00 90.81 92 ASN A C 1
ATOM 737 O O . ASN A 1 92 ? 25.750 25.291 6.039 1.00 90.81 92 ASN A O 1
ATOM 741 N N . LEU A 1 93 ? 23.499 25.101 6.142 1.00 87.19 93 LEU A N 1
ATOM 742 C CA . LEU A 1 93 ? 23.132 26.519 6.226 1.00 87.19 93 LEU A CA 1
ATOM 743 C C . LEU A 1 93 ? 22.838 26.890 7.683 1.00 87.19 93 LEU A C 1
ATOM 745 O O . LEU A 1 93 ? 23.203 28.023 8.064 1.00 87.19 93 LEU A O 1
#

Foldseek 3Di:
DKAQVLQQVLQVVVVHDLVNVCVQQVPDVVQSVCNVVVHDDDVVVVVSSCVRSVHDPVRGMDDDDPVVVVVVVVVVVVVVVVVVVVVVVVVVD

Radius of gyration: 16.42 Å; chains: 1; bounding box: 42×42×31 Å

Sequence (93 aa):
MIVYDKLNNYLQSKGLKFIDLQNGIGLSPTIIAKFQKNRNCNTDTINKICEYLHVQPSEIMEWIPDEEYAKANSEKLAIEAQIAELQAKLKNL